Protein AF-A0A554MD54-F1 (afdb_monomer)

Nearest PDB structures (foldseek):
  8eea-assembly1_H  TM=4.105E-01  e=1.607E+00  Escherichia coli
  8ja0-assembly1_A  TM=4.173E-01  e=2.222E+00  Neisseria meningitidis

Structure (mmCIF, N/CA/C/O backbone):
data_AF-A0A554MD54-F1
#
_entry.id   AF-A0A554MD54-F1
#
loop_
_atom_site.group_PDB
_atom_site.id
_atom_site.type_symbol
_atom_site.label_atom_id
_atom_site.label_alt_id
_atom_site.label_comp_id
_atom_site.label_asym_id
_atom_site.label_entity_id
_atom_site.label_seq_id
_atom_site.pdbx_PDB_ins_code
_atom_site.Cartn_x
_atom_site.Cartn_y
_atom_site.Cartn_z
_atom_site.occupancy
_atom_site.B_iso_or_equiv
_atom_site.auth_seq_id
_atom_site.auth_comp_id
_atom_site.auth_asym_id
_atom_site.auth_atom_id
_atom_site.pdbx_PDB_model_num
ATOM 1 N N . ALA A 1 1 ? 4.084 12.483 2.154 1.00 83.38 1 ALA A N 1
ATOM 2 C CA . ALA A 1 1 ? 3.675 11.160 1.635 1.00 83.38 1 ALA A CA 1
ATOM 3 C C . ALA A 1 1 ? 2.913 10.298 2.657 1.00 83.38 1 ALA A C 1
ATOM 5 O O . ALA A 1 1 ? 1.695 10.210 2.579 1.00 83.38 1 ALA A O 1
ATOM 6 N N . LYS A 1 2 ? 3.577 9.722 3.674 1.00 91.12 2 LYS A N 1
ATOM 7 C CA . LYS A 1 2 ? 2.972 8.734 4.604 1.00 91.12 2 LYS A CA 1
ATOM 8 C C . LYS A 1 2 ? 1.747 9.207 5.407 1.00 91.12 2 LYS A C 1
ATOM 10 O O . LYS A 1 2 ? 0.921 8.384 5.784 1.00 91.12 2 LYS A O 1
ATOM 15 N N . LYS A 1 3 ? 1.634 10.500 5.728 1.00 93.25 3 LYS A N 1
ATOM 16 C CA . LYS A 1 3 ? 0.444 11.054 6.403 1.00 93.25 3 LYS A CA 1
ATOM 17 C C . LYS A 1 3 ? -0.746 11.143 5.437 1.00 93.25 3 LYS A C 1
ATOM 19 O O . LYS A 1 3 ? -1.790 10.581 5.736 1.00 93.25 3 LYS A O 1
ATOM 24 N N . ILE A 1 4 ? -0.512 11.720 4.257 1.00 93.62 4 ILE A N 1
ATOM 25 C CA . ILE A 1 4 ? -1.502 11.911 3.184 1.00 93.62 4 ILE A CA 1
ATOM 26 C C . ILE A 1 4 ? -2.188 10.590 2.818 1.00 93.62 4 ILE A C 1
ATOM 28 O O . ILE A 1 4 ? -3.408 10.514 2.835 1.00 93.62 4 ILE A O 1
ATOM 32 N N . VAL A 1 5 ? -1.419 9.522 2.568 1.00 94.25 5 VAL A N 1
ATOM 33 C CA . VAL A 1 5 ? -1.998 8.218 2.186 1.00 94.25 5 VAL A CA 1
ATOM 34 C C . VAL A 1 5 ? -2.887 7.617 3.281 1.00 94.25 5 VAL A C 1
ATOM 36 O O . VAL A 1 5 ? -3.906 6.999 2.988 1.00 94.25 5 VAL A O 1
ATOM 39 N N . LYS A 1 6 ? -2.532 7.820 4.557 1.00 95.75 6 LYS A N 1
ATOM 40 C CA . LYS A 1 6 ? -3.338 7.339 5.684 1.00 95.75 6 LYS A CA 1
ATOM 41 C C . LYS A 1 6 ? -4.617 8.154 5.839 1.00 95.75 6 LYS A C 1
ATOM 43 O O . LYS A 1 6 ? -5.651 7.572 6.132 1.00 95.75 6 LYS A O 1
ATOM 48 N N . GLU A 1 7 ? -4.554 9.467 5.638 1.00 96.06 7 GLU A N 1
ATOM 49 C CA . GLU A 1 7 ? -5.726 10.349 5.687 1.00 96.06 7 GLU A CA 1
ATOM 50 C C . GLU A 1 7 ? -6.696 10.058 4.541 1.00 96.06 7 GLU A C 1
ATOM 52 O O . GLU A 1 7 ? -7.882 9.867 4.796 1.00 96.06 7 GLU A O 1
ATOM 57 N N . ALA A 1 8 ? -6.190 9.910 3.313 1.00 92.62 8 ALA A N 1
ATOM 58 C CA . ALA A 1 8 ? -6.992 9.546 2.144 1.00 92.62 8 ALA A CA 1
ATOM 59 C C . ALA A 1 8 ? -7.689 8.183 2.307 1.00 92.62 8 ALA A C 1
ATOM 61 O O . ALA A 1 8 ? -8.817 8.004 1.862 1.00 92.62 8 ALA A O 1
ATOM 62 N N . ALA A 1 9 ? -7.047 7.234 2.997 1.00 95.06 9 ALA A N 1
ATOM 63 C CA . ALA A 1 9 ? -7.626 5.931 3.326 1.00 95.06 9 ALA A CA 1
ATOM 64 C C . ALA A 1 9 ? -8.524 5.943 4.582 1.00 95.06 9 ALA A C 1
ATOM 66 O O . ALA A 1 9 ? -8.887 4.877 5.078 1.00 95.06 9 ALA A O 1
ATOM 67 N N . GLY A 1 10 ? -8.826 7.109 5.168 1.00 96.81 10 GLY A N 1
ATOM 68 C CA . GLY A 1 10 ? -9.635 7.211 6.389 1.00 96.81 10 GLY A CA 1
ATOM 69 C C . GLY A 1 10 ? -9.014 6.506 7.601 1.00 96.81 10 GLY A C 1
ATOM 70 O O . GLY A 1 10 ? -9.730 6.021 8.474 1.00 96.81 10 GLY A O 1
ATOM 71 N N . TYR A 1 11 ? -7.682 6.400 7.639 1.00 97.50 11 TYR A N 1
ATOM 72 C CA . TYR A 1 11 ? -6.931 5.586 8.594 1.00 97.50 11 TYR A CA 1
ATOM 73 C C . TYR A 1 11 ? -7.443 4.138 8.673 1.00 97.50 11 TYR A C 1
ATOM 75 O O . TYR A 1 11 ? -7.509 3.573 9.763 1.00 97.50 11 TYR A O 1
ATOM 83 N N . ALA A 1 12 ? -7.798 3.535 7.538 1.00 98.06 12 ALA A N 1
ATOM 84 C CA . ALA A 1 12 ? -8.172 2.129 7.437 1.00 98.06 12 ALA A CA 1
ATOM 85 C C . ALA A 1 12 ? -7.066 1.291 6.779 1.00 98.06 12 ALA A C 1
ATOM 87 O O . ALA A 1 12 ? -6.270 1.784 5.975 1.00 98.06 12 ALA A O 1
ATOM 88 N N . CYS A 1 13 ? -7.003 0.013 7.140 1.00 97.38 13 CYS A N 1
ATOM 89 C CA . CYS A 1 13 ? -6.171 -0.980 6.477 1.00 97.38 13 CYS A CA 1
ATOM 90 C C . CYS A 1 13 ? -6.815 -1.386 5.152 1.00 97.38 13 CYS A C 1
ATOM 92 O O . CYS A 1 13 ? -7.953 -1.845 5.144 1.00 97.38 13 CYS A O 1
ATOM 94 N N . ILE A 1 14 ? -6.073 -1.286 4.051 1.00 97.19 14 ILE A N 1
ATOM 95 C CA . ILE A 1 14 ? -6.558 -1.664 2.719 1.00 97.19 14 ILE A CA 1
ATOM 96 C C . ILE A 1 14 ? -6.887 -3.160 2.609 1.00 97.19 14 ILE A C 1
ATOM 98 O O . ILE A 1 14 ? -7.752 -3.536 1.830 1.00 97.19 14 ILE A O 1
ATOM 102 N N . TYR A 1 15 ? -6.221 -4.003 3.404 1.00 96.06 15 TYR A N 1
ATOM 103 C CA . TYR A 1 15 ? -6.375 -5.455 3.342 1.00 96.06 15 TYR A CA 1
ATOM 104 C C . TYR A 1 15 ? -7.569 -5.957 4.167 1.00 96.06 15 TYR A C 1
ATOM 106 O O . TYR A 1 15 ? -8.412 -6.688 3.663 1.00 96.06 15 TYR A O 1
ATOM 114 N N . CYS A 1 16 ? -7.668 -5.548 5.439 1.00 95.00 16 CYS A N 1
ATOM 115 C CA . CYS A 1 16 ? -8.691 -6.061 6.366 1.00 95.00 16 CYS A CA 1
ATOM 116 C C . CYS A 1 16 ? -9.736 -5.033 6.821 1.00 95.00 16 CYS A C 1
ATOM 118 O O . CYS A 1 16 ? -10.592 -5.360 7.639 1.00 95.00 16 CYS A O 1
ATOM 120 N N . GLY A 1 17 ? -9.641 -3.773 6.392 1.00 96.12 17 GLY A N 1
ATOM 121 C CA . GLY A 1 17 ? -10.597 -2.714 6.736 1.00 96.12 17 GLY A CA 1
ATOM 122 C C . GLY A 1 17 ? -10.521 -2.174 8.171 1.00 96.12 17 GLY A C 1
ATOM 123 O O . GLY A 1 17 ? -11.109 -1.130 8.451 1.00 96.12 17 GLY A O 1
ATOM 124 N N . LYS A 1 18 ? -9.779 -2.818 9.088 1.00 96.00 18 LYS A N 1
ATOM 125 C CA . LYS A 1 18 ? -9.577 -2.309 10.459 1.00 96.00 18 LYS A CA 1
ATOM 126 C C . LYS A 1 18 ? -8.990 -0.900 10.433 1.00 96.00 18 LYS A C 1
ATOM 128 O O . LYS A 1 18 ? -8.108 -0.615 9.622 1.00 96.00 18 LYS A O 1
ATOM 133 N N . LYS A 1 19 ? -9.443 -0.039 11.342 1.00 97.38 19 LYS A N 1
ATOM 134 C CA . LYS A 1 19 ? -9.118 1.392 11.356 1.00 97.38 19 LYS A CA 1
ATOM 135 C C . LYS A 1 19 ? -8.760 1.898 12.751 1.00 97.38 19 LYS A C 1
ATOM 137 O O . LYS A 1 19 ? -8.873 1.168 13.732 1.00 97.38 19 LYS A O 1
ATOM 142 N N . LYS A 1 20 ? -8.318 3.153 12.846 1.00 93.44 20 LYS A N 1
ATOM 143 C CA . LYS A 1 20 ? -8.190 3.834 14.145 1.00 93.44 20 LYS A CA 1
ATOM 144 C C . LYS A 1 20 ? -9.571 4.017 14.809 1.00 93.44 20 LYS A C 1
ATOM 146 O O . LYS A 1 20 ? -10.526 4.308 14.088 1.00 93.44 20 LYS A O 1
ATOM 151 N N . PRO A 1 21 ? -9.670 3.938 16.151 1.00 95.06 21 PRO A N 1
ATOM 152 C CA . PRO A 1 21 ? -8.578 3.741 17.114 1.00 95.06 21 PRO A CA 1
ATOM 153 C C . PRO A 1 21 ? -8.211 2.270 17.389 1.00 95.06 21 PRO A C 1
ATOM 155 O O . PRO A 1 21 ? -7.225 2.033 18.079 1.00 95.06 21 PRO A O 1
ATOM 158 N N . ASP A 1 22 ? -8.947 1.302 16.837 1.00 93.94 22 ASP A N 1
ATOM 159 C CA . ASP A 1 22 ? -8.839 -0.127 17.188 1.00 93.94 22 ASP A CA 1
ATOM 160 C C . ASP A 1 22 ? -7.464 -0.737 16.888 1.00 93.94 22 ASP A C 1
ATOM 162 O O . ASP A 1 22 ? -7.021 -1.676 17.548 1.00 93.94 22 ASP A O 1
ATOM 166 N N . VAL A 1 23 ? -6.781 -0.217 15.865 1.00 93.50 23 VAL A N 1
ATOM 167 C CA . VAL A 1 23 ? -5.433 -0.640 15.482 1.00 93.50 23 VAL A CA 1
ATOM 168 C C . VAL A 1 23 ? -4.552 0.551 15.120 1.00 93.50 23 VAL A C 1
ATOM 170 O O . VAL A 1 23 ? -5.010 1.576 14.607 1.00 93.50 23 VAL A O 1
ATOM 173 N N . ALA A 1 24 ? -3.243 0.395 15.319 1.00 95.19 24 ALA A N 1
ATOM 174 C CA . ALA A 1 24 ? -2.263 1.310 14.749 1.00 95.19 24 ALA A CA 1
ATOM 175 C C . ALA A 1 24 ? -2.213 1.148 13.220 1.00 95.19 24 ALA A C 1
ATOM 177 O O . ALA A 1 24 ? -2.221 0.032 12.700 1.00 95.19 24 ALA A O 1
ATOM 178 N N . ILE A 1 25 ? -2.155 2.275 12.505 1.00 97.19 25 ILE A N 1
ATOM 179 C CA . ILE A 1 25 ? -2.193 2.333 11.038 1.00 97.19 25 ILE A CA 1
ATOM 180 C C . ILE A 1 25 ? -0.894 2.936 10.509 1.00 97.19 25 ILE A C 1
ATOM 182 O O . ILE A 1 25 ? -0.483 4.043 10.888 1.00 97.19 25 ILE A O 1
ATOM 186 N N . HIS A 1 26 ? -0.277 2.199 9.597 1.00 96.38 26 HIS A N 1
ATOM 187 C CA . HIS A 1 26 ? 1.021 2.450 8.996 1.00 96.38 26 HIS A CA 1
ATOM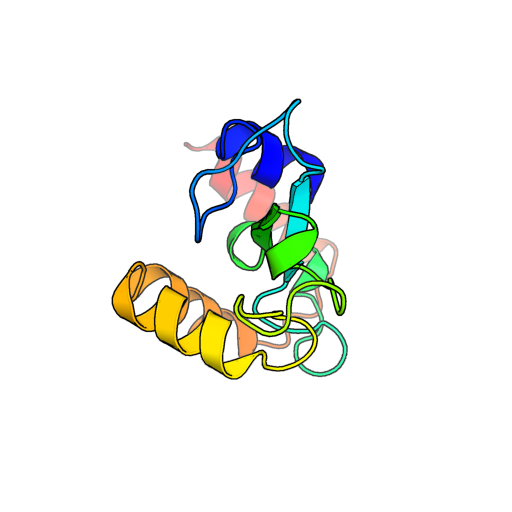 188 C C . HIS A 1 26 ? 0.872 2.679 7.493 1.00 96.38 26 HIS A C 1
ATOM 190 O O . HIS A 1 26 ? -0.124 2.301 6.883 1.00 96.38 26 HIS A O 1
ATOM 196 N N . ALA A 1 27 ? 1.872 3.330 6.909 1.00 96.00 27 ALA A N 1
ATOM 197 C CA . ALA A 1 27 ? 2.004 3.439 5.465 1.00 96.00 27 ALA A CA 1
ATOM 198 C C . ALA A 1 27 ? 3.089 2.450 5.031 1.00 96.00 27 ALA A C 1
ATOM 200 O O . ALA A 1 27 ? 4.226 2.576 5.488 1.00 96.00 27 ALA A O 1
ATOM 201 N N . HIS A 1 28 ? 2.719 1.485 4.197 1.00 95.31 28 HIS A N 1
ATOM 202 C CA . HIS A 1 28 ? 3.593 0.444 3.669 1.00 95.31 28 HIS A CA 1
ATOM 203 C C . HIS A 1 28 ? 3.998 0.777 2.239 1.00 95.31 28 HIS A C 1
ATOM 205 O O . HIS A 1 28 ? 3.147 1.173 1.443 1.00 95.31 28 HIS A O 1
ATOM 211 N N . HIS A 1 29 ? 5.278 0.611 1.923 1.00 94.62 29 HIS A N 1
ATOM 212 C CA . HIS A 1 29 ? 5.797 0.761 0.567 1.00 94.62 29 HIS A CA 1
ATOM 213 C C . HIS A 1 29 ? 5.561 -0.516 -0.240 1.00 94.62 29 HIS A C 1
ATOM 215 O O . HIS A 1 29 ? 5.862 -1.596 0.250 1.00 94.62 29 HIS A O 1
ATOM 221 N N . ILE A 1 30 ? 5.063 -0.388 -1.470 1.00 94.75 30 ILE A N 1
ATOM 222 C CA . ILE A 1 30 ? 4.883 -1.520 -2.394 1.00 94.75 30 ILE A CA 1
ATOM 223 C C . ILE A 1 30 ? 6.242 -1.911 -2.995 1.00 94.75 30 ILE A C 1
ATOM 225 O O . ILE A 1 30 ? 6.674 -3.055 -2.902 1.00 94.75 30 ILE A O 1
ATOM 229 N N . TYR A 1 31 ? 6.948 -0.934 -3.562 1.00 91.50 31 TYR A N 1
ATOM 230 C CA . TYR A 1 31 ? 8.321 -1.046 -4.040 1.00 91.50 31 TYR A CA 1
ATOM 231 C C . TYR A 1 31 ? 9.284 -0.435 -3.023 1.00 91.50 31 TYR A C 1
AT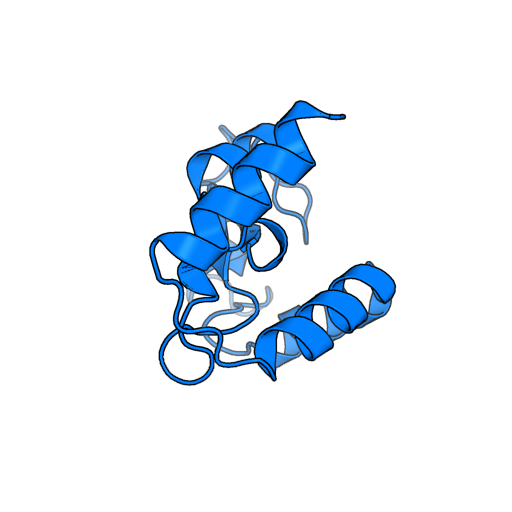OM 233 O O . TYR A 1 31 ? 9.069 0.678 -2.532 1.00 91.50 31 TYR A O 1
ATOM 241 N N . ASN A 1 32 ? 10.361 -1.157 -2.713 1.00 88.19 32 ASN A N 1
ATOM 242 C CA . ASN A 1 32 ? 11.376 -0.699 -1.769 1.00 88.19 32 ASN A CA 1
ATOM 243 C C . ASN A 1 32 ? 12.327 0.341 -2.395 1.00 88.19 32 ASN A C 1
ATOM 245 O O . ASN A 1 32 ? 12.603 0.307 -3.592 1.00 88.19 32 ASN A O 1
ATOM 249 N N . GLU A 1 33 ? 12.878 1.227 -1.562 1.00 83.69 33 GLU A N 1
ATOM 250 C CA . GLU A 1 33 ? 13.803 2.286 -2.000 1.00 83.69 33 GLU A CA 1
ATOM 251 C C . GLU A 1 33 ? 15.173 1.766 -2.443 1.00 83.69 33 GLU A C 1
ATOM 253 O O . GLU A 1 33 ? 15.811 2.358 -3.309 1.00 83.69 33 GLU A O 1
ATOM 258 N N . GLY A 1 34 ? 15.648 0.673 -1.834 1.00 82.56 34 GLY A N 1
ATOM 259 C CA . GLY A 1 34 ? 16.993 0.154 -2.094 1.00 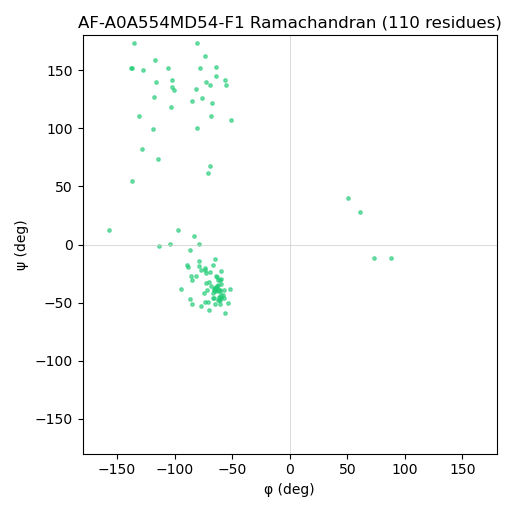82.56 34 GLY A CA 1
ATOM 260 C C . GLY A 1 34 ? 17.175 -0.278 -3.549 1.00 82.56 34 GLY A C 1
ATOM 261 O O . GLY A 1 34 ? 18.215 -0.009 -4.148 1.00 82.56 34 GLY A O 1
ATOM 262 N N . VAL A 1 35 ? 16.140 -0.904 -4.114 1.00 83.38 35 VAL A N 1
ATOM 263 C CA . VAL A 1 35 ? 16.086 -1.370 -5.504 1.00 83.38 35 VAL A CA 1
ATOM 264 C C . VAL A 1 35 ? 15.431 -0.326 -6.414 1.00 83.38 35 VAL A C 1
ATOM 266 O O . VAL A 1 35 ? 15.900 -0.119 -7.530 1.00 83.38 35 VAL A O 1
ATOM 269 N N . HIS A 1 36 ? 14.390 0.370 -5.946 1.00 86.00 36 HIS A N 1
ATOM 270 C CA . HIS A 1 36 ? 13.632 1.341 -6.740 1.00 86.00 36 HIS A CA 1
ATOM 271 C C . HIS A 1 36 ? 13.805 2.759 -6.185 1.00 86.00 36 HIS A C 1
ATOM 273 O O . HIS A 1 36 ? 12.907 3.322 -5.555 1.00 86.00 36 HIS A O 1
ATOM 279 N N . ARG A 1 37 ? 14.992 3.330 -6.411 1.00 82.69 37 ARG A N 1
ATOM 280 C CA . ARG A 1 37 ? 15.352 4.672 -5.928 1.00 82.69 37 ARG A CA 1
ATOM 281 C C . ARG A 1 37 ? 14.341 5.721 -6.395 1.00 82.69 37 ARG A C 1
ATOM 283 O O . ARG A 1 37 ? 13.944 5.720 -7.556 1.00 82.69 37 ARG A O 1
ATOM 290 N N . GLY A 1 38 ? 13.962 6.628 -5.499 1.00 80.56 38 GLY A N 1
ATOM 291 C CA . GLY A 1 38 ? 12.993 7.696 -5.759 1.00 80.56 38 GLY A CA 1
ATOM 292 C C . GLY A 1 38 ? 11.533 7.304 -5.507 1.00 80.56 38 GLY A C 1
ATOM 293 O O . GLY A 1 38 ? 10.677 8.185 -5.407 1.00 80.56 38 GLY A O 1
ATOM 294 N N . MET A 1 39 ? 11.230 6.016 -5.315 1.00 87.50 39 MET A N 1
ATOM 295 C CA . MET A 1 39 ? 9.858 5.544 -5.093 1.00 87.50 39 MET A CA 1
ATOM 296 C C . MET A 1 39 ? 9.364 5.765 -3.655 1.00 87.50 39 MET A C 1
ATOM 298 O O . MET A 1 39 ? 8.161 5.682 -3.403 1.00 87.50 39 MET A O 1
ATOM 302 N N . SER A 1 40 ? 10.235 6.075 -2.687 1.00 86.00 40 SER A N 1
ATOM 303 C CA . SER A 1 40 ? 9.829 6.306 -1.288 1.00 86.00 40 SER A CA 1
ATOM 304 C C . SER A 1 40 ? 8.859 7.466 -1.103 1.00 86.00 40 SER A C 1
ATOM 306 O O . SER A 1 40 ? 8.081 7.465 -0.140 1.00 86.00 40 SER A O 1
ATOM 308 N N . GLY A 1 41 ? 8.964 8.473 -1.973 1.00 83.75 41 GLY A N 1
ATOM 309 C CA . GLY A 1 41 ? 8.139 9.676 -1.956 1.00 83.75 41 GLY A CA 1
ATOM 310 C C . GLY A 1 41 ? 6.855 9.562 -2.775 1.00 83.75 41 GLY A C 1
ATOM 311 O O . GLY A 1 41 ? 5.948 10.363 -2.546 1.00 83.75 41 GLY A O 1
ATOM 312 N N . ASP A 1 42 ? 6.761 8.586 -3.684 1.00 88.50 42 ASP A N 1
ATOM 313 C CA . ASP A 1 42 ? 5.585 8.393 -4.534 1.00 88.50 42 ASP A CA 1
ATOM 314 C C . ASP A 1 42 ? 4.386 7.959 -3.673 1.00 88.50 42 ASP A C 1
ATOM 316 O O . ASP A 1 42 ? 4.431 6.961 -2.948 1.00 88.50 42 ASP A O 1
ATOM 320 N N . LEU A 1 43 ? 3.307 8.743 -3.728 1.00 89.50 43 LEU A N 1
ATOM 321 C CA . LEU A 1 43 ? 2.066 8.452 -3.013 1.00 89.50 43 LEU A CA 1
ATOM 322 C C . LEU A 1 43 ? 1.427 7.156 -3.511 1.00 89.50 43 LEU A C 1
ATOM 324 O O . LEU A 1 43 ? 0.898 6.394 -2.700 1.00 89.50 43 LEU A O 1
ATOM 328 N N . ASP A 1 44 ? 1.528 6.874 -4.811 1.00 91.06 44 ASP A N 1
ATOM 329 C CA . ASP A 1 44 ? 0.978 5.659 -5.399 1.00 91.06 44 ASP A CA 1
ATOM 330 C C . ASP A 1 44 ? 1.768 4.429 -4.943 1.00 91.06 44 ASP A C 1
ATOM 332 O O . ASP A 1 44 ? 1.205 3.340 -4.884 1.00 91.06 44 ASP A O 1
ATOM 336 N N . ASN A 1 45 ? 3.033 4.587 -4.542 1.00 94.81 45 ASN A N 1
ATOM 337 C CA . ASN A 1 45 ? 3.862 3.506 -4.007 1.00 94.81 45 ASN A CA 1
ATOM 338 C C . ASN A 1 45 ? 3.561 3.183 -2.530 1.00 94.81 45 ASN A C 1
ATOM 340 O O . ASN A 1 45 ? 4.199 2.316 -1.934 1.00 94.81 45 ASN A O 1
ATOM 344 N N . LEU A 1 46 ? 2.610 3.883 -1.908 1.00 95.00 46 LEU A N 1
ATOM 345 C CA . LEU A 1 46 ? 2.249 3.695 -0.509 1.00 95.00 46 LEU A CA 1
ATOM 346 C C . LEU A 1 46 ? 0.816 3.196 -0.353 1.00 95.00 46 LEU A C 1
ATOM 348 O O . LEU A 1 46 ? -0.113 3.713 -0.966 1.00 95.00 46 LEU A O 1
ATOM 352 N N . VAL A 1 47 ? 0.600 2.266 0.569 1.00 96.50 47 VAL A N 1
ATOM 353 C CA . VAL A 1 47 ? -0.744 1.855 0.995 1.00 96.50 47 VAL A CA 1
ATOM 354 C C . VAL A 1 47 ? -0.891 1.920 2.506 1.00 96.50 47 VAL A C 1
ATOM 356 O O . VAL A 1 47 ? 0.074 1.774 3.255 1.00 96.50 47 VAL A O 1
ATOM 359 N N . SER A 1 48 ? -2.116 2.172 2.960 1.00 97.75 48 SER A N 1
ATOM 360 C CA . SER A 1 48 ? -2.456 2.199 4.380 1.00 97.75 48 SER A CA 1
ATOM 361 C C . SER A 1 48 ? -2.753 0.782 4.869 1.00 97.75 48 SER A C 1
ATOM 363 O O . SER A 1 48 ? -3.628 0.111 4.328 1.00 97.75 48 SER A O 1
ATOM 365 N N . VAL A 1 49 ? -2.036 0.316 5.890 1.00 97.19 49 VAL A N 1
ATOM 366 C CA . VAL A 1 49 ? -2.191 -1.026 6.479 1.00 97.19 49 VAL A CA 1
ATOM 367 C C . VAL A 1 49 ? -2.158 -0.958 8.000 1.00 97.19 49 VAL A C 1
ATOM 369 O O . VAL A 1 49 ? -1.532 -0.069 8.579 1.00 97.19 49 VAL A O 1
ATOM 372 N N . CYS A 1 50 ? -2.819 -1.891 8.681 1.00 96.31 50 CYS A N 1
ATOM 373 C CA . CYS A 1 50 ? -2.715 -1.986 10.135 1.00 96.31 50 CYS A CA 1
ATOM 374 C C . CYS A 1 50 ? -1.357 -2.556 10.559 1.00 96.31 50 CYS A C 1
ATOM 376 O O . CYS A 1 50 ? -0.666 -3.195 9.769 1.00 96.31 50 CYS A O 1
ATOM 378 N N . PHE A 1 51 ? -0.982 -2.356 11.823 1.00 93.94 51 PHE A N 1
ATOM 379 C CA . PHE A 1 51 ? 0.255 -2.894 12.393 1.00 93.94 51 PHE A CA 1
ATOM 380 C C . PHE A 1 51 ? 0.405 -4.406 12.167 1.00 93.94 51 PHE A C 1
ATOM 382 O O . PHE A 1 51 ? 1.505 -4.866 11.858 1.00 93.94 51 PHE A O 1
ATOM 389 N N . THR A 1 52 ? -0.701 -5.160 12.254 1.00 93.12 52 THR A N 1
ATOM 390 C CA . THR A 1 52 ? -0.713 -6.606 11.999 1.00 93.12 52 THR A CA 1
ATOM 391 C C . THR A 1 52 ? -0.177 -6.939 10.613 1.00 93.12 52 THR A C 1
ATOM 393 O O . THR A 1 52 ? 0.847 -7.608 10.510 1.00 93.12 52 THR A O 1
ATOM 396 N N . HIS A 1 53 ? -0.810 -6.395 9.573 1.00 95.06 53 HIS A N 1
ATOM 397 C CA . HIS A 1 53 ? -0.425 -6.636 8.182 1.00 95.06 53 HIS A CA 1
ATOM 398 C C . HIS A 1 53 ? 0.861 -5.907 7.772 1.00 95.06 53 HIS A C 1
ATOM 400 O O . HIS A 1 53 ? 1.539 -6.331 6.845 1.00 95.06 53 HIS A O 1
ATOM 406 N N . HIS A 1 54 ? 1.244 -4.835 8.470 1.00 94.69 54 HIS A N 1
ATOM 407 C CA . HIS A 1 54 ? 2.484 -4.109 8.198 1.00 94.69 54 HIS A CA 1
ATOM 408 C C . HIS A 1 54 ? 3.728 -4.915 8.588 1.00 94.69 54 HIS A C 1
ATOM 410 O O . HIS A 1 54 ? 4.626 -5.100 7.770 1.00 94.69 54 HIS A O 1
ATOM 416 N N . CYS A 1 55 ? 3.817 -5.343 9.853 1.00 90.31 55 CYS A N 1
ATOM 417 C CA . CYS A 1 55 ? 5.048 -5.932 10.385 1.00 90.31 55 CYS A CA 1
ATOM 418 C C . CYS A 1 55 ? 4.853 -6.846 11.601 1.00 90.31 55 CYS A C 1
ATOM 420 O O . CYS A 1 55 ? 5.828 -7.156 12.287 1.00 90.31 55 CYS A O 1
ATOM 422 N N . SER A 1 56 ? 3.623 -7.241 11.937 1.00 79.38 56 SER A N 1
ATOM 423 C CA . SER A 1 56 ? 3.423 -8.070 13.123 1.00 79.38 56 SER A CA 1
ATOM 424 C C . SER A 1 56 ? 3.905 -9.493 12.889 1.00 79.38 56 SER A C 1
ATOM 426 O O . SER A 1 56 ? 3.681 -10.099 11.843 1.00 79.38 56 SER A O 1
ATOM 428 N N . ASN A 1 57 ? 4.541 -10.034 13.923 1.00 67.69 57 ASN A N 1
ATOM 429 C CA . ASN A 1 57 ? 4.897 -11.443 14.029 1.00 67.69 57 ASN A CA 1
ATOM 430 C C . ASN A 1 57 ? 3.968 -12.206 14.979 1.00 67.69 57 ASN A C 1
ATOM 432 O O . ASN A 1 57 ? 4.175 -13.393 15.197 1.00 67.69 57 ASN A O 1
ATOM 436 N N . TRP A 1 58 ? 2.984 -11.520 15.563 1.00 66.06 58 TRP A N 1
ATOM 437 C CA . TRP A 1 58 ? 2.236 -11.999 16.724 1.00 66.06 58 TRP A CA 1
ATOM 438 C C . TRP A 1 58 ? 1.060 -12.897 16.349 1.00 66.06 58 TRP A C 1
ATOM 440 O O . TRP A 1 58 ? 0.659 -13.740 17.142 1.00 66.06 58 TRP A O 1
ATOM 450 N N . ASN A 1 59 ? 0.502 -12.730 15.149 1.00 65.19 59 ASN A N 1
ATOM 451 C CA . ASN A 1 59 ? -0.617 -13.535 14.679 1.00 65.19 59 ASN A CA 1
ATOM 452 C C . ASN A 1 59 ? -0.200 -14.310 13.429 1.00 65.19 59 ASN A C 1
ATOM 454 O O . ASN A 1 59 ? -0.189 -13.755 12.337 1.00 65.19 59 ASN A O 1
ATOM 458 N N . ALA A 1 60 ? 0.143 -15.588 13.600 1.00 64.38 60 ALA A N 1
ATOM 459 C CA . ALA A 1 60 ? 0.636 -16.445 12.521 1.00 64.38 60 ALA A CA 1
ATOM 460 C C . ALA A 1 60 ? -0.395 -16.713 11.408 1.00 64.38 60 ALA A C 1
ATOM 462 O O . ALA A 1 60 ? -0.027 -17.236 10.363 1.00 64.38 60 ALA A O 1
ATOM 463 N N . LYS A 1 61 ? -1.677 -16.387 11.630 1.00 79.50 61 LYS A N 1
ATOM 464 C CA . LYS A 1 61 ? -2.753 -16.611 10.653 1.00 79.50 61 LYS A CA 1
ATOM 465 C C . LYS A 1 61 ? -2.952 -15.456 9.674 1.00 79.50 61 LYS A C 1
ATOM 467 O O . LYS A 1 61 ? -3.594 -15.647 8.651 1.00 79.50 61 LYS A O 1
ATOM 472 N N . GLU A 1 62 ? -2.462 -14.266 10.009 1.00 84.31 62 GLU A N 1
ATOM 473 C CA . GLU A 1 62 ? -2.622 -13.076 9.176 1.00 84.31 62 GLU A CA 1
ATOM 474 C C . GLU A 1 62 ? -1.323 -12.799 8.415 1.00 84.31 62 GLU A C 1
ATOM 476 O O . GLU A 1 62 ? -0.242 -12.960 8.995 1.00 84.31 62 GLU A O 1
ATOM 481 N N . PRO A 1 63 ? -1.404 -12.355 7.150 1.00 88.75 63 PRO A N 1
ATOM 482 C CA . PRO A 1 63 ? -0.216 -12.048 6.375 1.00 88.75 63 PRO A CA 1
ATOM 483 C C . PRO A 1 63 ? 0.557 -10.882 6.999 1.00 88.75 63 PRO A C 1
ATOM 485 O O . PRO A 1 63 ? -0.003 -10.011 7.669 1.00 88.75 63 PRO A O 1
ATOM 488 N N . SER A 1 64 ? 1.866 -10.856 6.779 1.00 92.31 64 SER A N 1
ATOM 489 C CA . SER A 1 64 ? 2.743 -9.771 7.224 1.00 92.31 64 SER A CA 1
ATOM 490 C C . SER A 1 64 ? 3.596 -9.347 6.048 1.00 92.31 64 SER A C 1
ATOM 492 O O . SER A 1 64 ? 4.469 -10.087 5.598 1.00 92.31 64 SER A O 1
ATOM 494 N N . PHE A 1 65 ? 3.351 -8.148 5.537 1.00 93.81 65 PHE A N 1
ATOM 495 C CA . PHE A 1 65 ? 3.884 -7.738 4.244 1.00 93.81 65 PHE A CA 1
ATOM 496 C C . PHE A 1 65 ? 5.384 -7.431 4.276 1.00 93.81 65 PHE A C 1
ATOM 498 O O . PHE A 1 65 ? 6.043 -7.511 3.248 1.00 93.81 65 PHE A O 1
ATOM 505 N N . HIS A 1 66 ? 5.969 -7.161 5.449 1.00 91.31 66 HIS A N 1
ATOM 506 C CA . HIS A 1 66 ? 7.430 -7.176 5.597 1.00 91.31 66 HIS A CA 1
ATOM 507 C C . HIS A 1 66 ? 8.035 -8.591 5.586 1.00 91.31 66 HIS A C 1
ATOM 509 O O . HIS A 1 66 ? 9.211 -8.727 5.263 1.00 91.31 66 HIS A O 1
ATOM 515 N N . LYS A 1 67 ? 7.275 -9.636 5.948 1.00 90.62 67 LYS A N 1
ATOM 516 C CA . LYS A 1 67 ? 7.750 -11.032 5.938 1.00 90.62 67 LYS A CA 1
ATOM 517 C C . LYS A 1 67 ? 7.569 -11.692 4.580 1.00 90.62 67 LYS A C 1
ATOM 519 O O . LYS A 1 67 ? 8.490 -12.340 4.099 1.00 90.62 67 LYS A O 1
ATOM 524 N N . ASN A 1 68 ? 6.388 -11.529 3.992 1.00 90.38 68 ASN A N 1
ATOM 525 C CA . ASN A 1 68 ? 6.056 -12.063 2.683 1.00 90.38 68 ASN A CA 1
ATOM 526 C C . ASN A 1 68 ? 5.488 -10.949 1.786 1.00 90.38 68 ASN A C 1
ATOM 528 O O . ASN A 1 68 ? 4.271 -10.813 1.656 1.00 90.38 68 ASN A O 1
ATOM 532 N N . PRO A 1 69 ? 6.352 -10.130 1.159 1.00 90.88 69 PRO A N 1
ATOM 533 C CA . PRO A 1 69 ? 5.911 -9.065 0.259 1.00 90.88 69 PRO A CA 1
ATOM 534 C C . PRO A 1 69 ? 5.092 -9.568 -0.939 1.00 90.88 69 PRO A C 1
ATOM 536 O O . PRO A 1 69 ? 4.314 -8.799 -1.503 1.00 90.88 69 PRO A O 1
ATOM 539 N N . GLN A 1 70 ? 5.237 -10.846 -1.318 1.00 91.31 70 GLN A N 1
ATOM 540 C CA . GLN A 1 70 ? 4.486 -11.436 -2.425 1.00 91.31 70 GLN A CA 1
ATOM 541 C C . GLN A 1 70 ? 2.978 -11.435 -2.147 1.00 91.31 70 GLN A C 1
ATOM 543 O O . GLN A 1 70 ? 2.210 -11.101 -3.038 1.00 91.31 70 GLN A O 1
ATOM 548 N N . GLU A 1 71 ? 2.551 -11.686 -0.905 1.00 93.00 71 GLU A N 1
ATOM 549 C CA . GLU A 1 71 ? 1.128 -11.649 -0.530 1.00 93.00 71 GLU A CA 1
ATOM 550 C C . GLU A 1 71 ? 0.506 -10.268 -0.756 1.00 93.00 71 GLU A C 1
ATOM 552 O O . GLU A 1 71 ? -0.624 -10.156 -1.230 1.00 93.00 71 GLU A O 1
ATOM 557 N N . MET A 1 72 ? 1.253 -9.199 -0.455 1.00 94.19 72 MET A N 1
ATOM 558 C CA . MET A 1 72 ? 0.811 -7.841 -0.767 1.00 94.19 72 MET A CA 1
ATOM 559 C C . MET A 1 72 ? 0.736 -7.627 -2.277 1.00 94.19 72 MET A C 1
ATOM 561 O O . MET A 1 72 ? -0.234 -7.054 -2.770 1.00 94.19 72 MET A O 1
ATOM 565 N N . ALA A 1 73 ? 1.76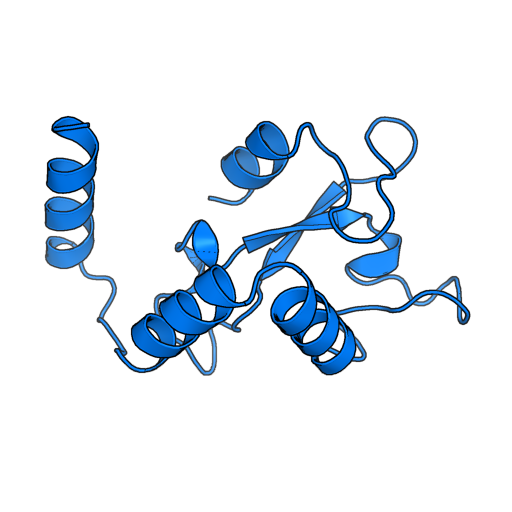7 -8.051 -3.010 1.00 93.31 73 ALA A N 1
ATOM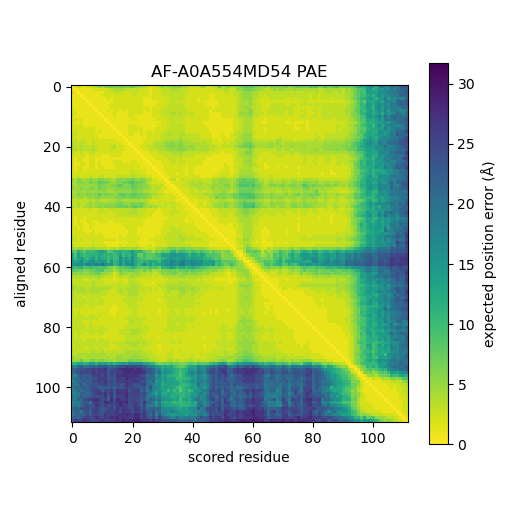 566 C CA . ALA A 1 73 ? 1.818 -7.876 -4.453 1.00 93.31 73 ALA A CA 1
ATOM 567 C C . ALA A 1 73 ? 0.646 -8.589 -5.142 1.00 93.31 73 ALA A C 1
ATOM 569 O O . ALA A 1 73 ? -0.021 -7.972 -5.968 1.00 93.31 73 ALA A O 1
ATOM 570 N N . ASP A 1 74 ? 0.353 -9.830 -4.755 1.00 96.00 74 ASP A N 1
ATOM 571 C CA . ASP A 1 74 ? -0.757 -10.622 -5.289 1.00 96.00 74 ASP A CA 1
ATOM 572 C C . ASP A 1 74 ? -2.102 -9.953 -4.990 1.00 96.00 74 ASP A C 1
ATOM 574 O O . ASP A 1 74 ? -2.901 -9.726 -5.900 1.00 96.00 74 ASP A O 1
ATOM 578 N N . PHE A 1 75 ? -2.314 -9.530 -3.738 1.00 96.19 75 PHE A N 1
ATOM 579 C CA . PHE A 1 75 ? -3.509 -8.785 -3.342 1.00 96.19 75 PHE A CA 1
ATOM 580 C C . PHE A 1 75 ? -3.696 -7.504 -4.169 1.00 96.19 75 PHE A C 1
ATOM 582 O O . PHE A 1 75 ? -4.795 -7.218 -4.649 1.00 96.19 75 PHE A O 1
ATOM 589 N N . LEU A 1 76 ? -2.633 -6.717 -4.353 1.00 96.69 76 LEU A N 1
ATOM 590 C CA . LEU A 1 76 ? -2.706 -5.461 -5.097 1.00 96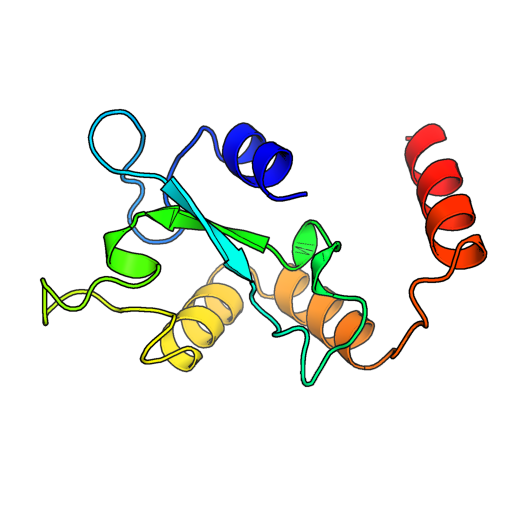.69 76 LEU A CA 1
ATOM 591 C C . LEU A 1 76 ? -2.856 -5.677 -6.604 1.00 96.69 76 LEU A C 1
ATOM 593 O O . LEU A 1 76 ? -3.525 -4.875 -7.250 1.00 96.69 76 LEU A O 1
ATOM 597 N N . LEU A 1 77 ? -2.270 -6.734 -7.165 1.00 96.56 77 LEU A N 1
ATOM 598 C CA . LEU A 1 77 ? -2.460 -7.103 -8.568 1.00 96.56 77 LEU A CA 1
ATOM 599 C C . LEU A 1 77 ? -3.907 -7.520 -8.841 1.00 96.56 77 LEU A C 1
ATOM 601 O O . LEU A 1 77 ? -4.447 -7.152 -9.879 1.00 96.56 77 LEU A O 1
ATOM 605 N N . GLU A 1 78 ? -4.545 -8.228 -7.906 1.00 97.19 78 GLU A N 1
ATOM 606 C CA . GLU A 1 78 ? -5.954 -8.610 -8.020 1.00 97.19 78 GLU A CA 1
ATOM 607 C C . GLU A 1 78 ? -6.891 -7.403 -7.848 1.00 97.19 78 GLU A C 1
ATOM 609 O O . GLU A 1 78 ? -7.789 -7.186 -8.660 1.00 97.19 78 GLU A O 1
ATOM 614 N N . LYS A 1 79 ? -6.703 -6.604 -6.788 1.00 96.56 79 LYS A N 1
ATOM 615 C CA . LYS A 1 79 ? -7.638 -5.523 -6.426 1.00 96.56 79 LYS A CA 1
ATOM 616 C C . LYS A 1 79 ? -7.392 -4.208 -7.161 1.00 96.56 79 LYS A C 1
ATOM 618 O O . LYS A 1 79 ? -8.334 -3.447 -7.367 1.00 96.56 79 LYS A O 1
ATOM 623 N N . TYR A 1 80 ? -6.145 -3.918 -7.524 1.00 95.81 80 TYR A N 1
ATOM 624 C CA . TYR A 1 80 ? -5.725 -2.639 -8.103 1.00 95.81 80 TYR A CA 1
ATOM 625 C C . TYR A 1 80 ? -4.758 -2.833 -9.291 1.00 95.81 80 TYR A C 1
ATOM 627 O O . TYR A 1 80 ? -3.668 -2.246 -9.298 1.00 95.81 80 TYR A O 1
ATOM 635 N N . PRO A 1 81 ? -5.137 -3.617 -10.320 1.00 95.81 81 PRO A N 1
ATOM 636 C CA . PRO A 1 81 ? -4.239 -3.992 -11.416 1.00 95.81 81 PRO A CA 1
ATOM 637 C C . PRO A 1 81 ? -3.656 -2.781 -12.156 1.00 95.81 81 PRO A C 1
ATOM 639 O O . PRO A 1 81 ? -2.451 -2.726 -12.398 1.00 95.81 81 PRO A O 1
ATOM 642 N N . GLU A 1 82 ? -4.474 -1.765 -12.444 1.00 94.94 82 GLU A N 1
ATOM 643 C CA . GLU A 1 82 ? -4.018 -0.558 -13.149 1.00 94.94 82 GLU A CA 1
ATOM 644 C C . GLU A 1 82 ? -3.007 0.251 -12.330 1.00 94.94 82 GLU A C 1
ATOM 646 O O . GLU A 1 82 ? -1.997 0.719 -12.858 1.00 94.94 82 GLU A O 1
ATOM 651 N N . ARG A 1 83 ? -3.215 0.351 -11.011 1.00 92.25 83 ARG A N 1
ATOM 652 C CA . ARG A 1 83 ? -2.252 0.995 -10.108 1.00 92.25 83 ARG A CA 1
ATOM 653 C C . ARG A 1 83 ? -0.915 0.261 -10.136 1.00 92.25 83 ARG A C 1
ATOM 655 O O . ARG A 1 83 ? 0.131 0.898 -10.238 1.00 92.25 83 ARG A O 1
ATOM 662 N N . MET A 1 84 ? -0.946 -1.069 -10.072 1.00 95.00 84 MET A N 1
ATOM 663 C CA . MET A 1 84 ? 0.264 -1.891 -10.119 1.00 95.00 84 MET A CA 1
ATOM 664 C C . MET A 1 84 ? 0.982 -1.787 -11.465 1.00 95.00 84 MET A C 1
ATOM 666 O O . MET A 1 84 ? 2.211 -1.725 -11.493 1.00 95.00 84 MET A O 1
ATOM 670 N N . LYS A 1 85 ? 0.244 -1.701 -12.577 1.00 94.12 85 LYS A N 1
ATOM 671 C CA . LYS A 1 85 ? 0.811 -1.464 -13.910 1.00 94.12 85 LYS A CA 1
ATOM 672 C C . LYS A 1 85 ? 1.558 -0.128 -13.974 1.00 94.12 85 LYS A C 1
ATOM 674 O O . LYS A 1 85 ? 2.733 -0.116 -14.337 1.00 94.12 85 LYS A O 1
ATOM 679 N N . ILE A 1 86 ? 0.919 0.960 -13.539 1.00 91.19 86 ILE A N 1
ATOM 680 C CA . ILE A 1 86 ? 1.522 2.303 -13.497 1.00 91.19 86 ILE A CA 1
ATOM 681 C C . ILE A 1 86 ? 2.769 2.314 -12.609 1.00 91.19 86 ILE A C 1
ATOM 683 O O . ILE A 1 86 ? 3.814 2.832 -13.003 1.00 91.19 86 ILE A O 1
ATOM 687 N N . LEU A 1 87 ? 2.691 1.723 -11.415 1.00 91.81 87 LEU A N 1
ATOM 688 C CA . LEU A 1 87 ? 3.834 1.670 -10.506 1.00 91.81 87 LEU A CA 1
ATOM 689 C C . LEU A 1 87 ? 4.994 0.869 -11.077 1.00 91.81 87 LEU A C 1
ATOM 691 O O . LEU A 1 87 ? 6.133 1.285 -10.916 1.00 91.81 87 LEU A O 1
ATOM 695 N N . LYS A 1 88 ? 4.721 -0.243 -11.766 1.00 91.75 88 LYS A N 1
ATOM 696 C CA . LYS A 1 88 ? 5.749 -1.051 -12.428 1.00 91.75 88 LYS A CA 1
ATOM 697 C C . LYS A 1 88 ? 6.438 -0.290 -13.556 1.00 91.75 88 LYS A C 1
ATOM 699 O O . LYS A 1 88 ? 7.636 -0.463 -13.771 1.00 91.75 88 LYS A O 1
ATOM 704 N N . GLU A 1 89 ? 5.699 0.527 -14.300 1.00 90.50 89 GLU A N 1
ATOM 705 C CA . GLU A 1 89 ? 6.278 1.416 -15.307 1.00 90.50 89 GLU A CA 1
ATOM 706 C C . GLU A 1 89 ? 7.175 2.460 -14.633 1.00 90.50 89 GLU A C 1
ATOM 708 O O . GLU A 1 89 ? 8.360 2.541 -14.954 1.00 90.50 89 GLU A O 1
ATOM 713 N N . ARG A 1 90 ? 6.673 3.166 -13.611 1.00 87.31 90 ARG A N 1
ATOM 714 C CA . ARG A 1 90 ? 7.455 4.163 -12.858 1.00 87.31 90 ARG A CA 1
ATOM 715 C C . ARG A 1 90 ? 8.680 3.569 -12.169 1.00 87.31 90 ARG A C 1
ATOM 717 O O . ARG A 1 90 ? 9.745 4.164 -12.233 1.00 87.31 90 ARG A O 1
ATOM 724 N N . SER A 1 91 ? 8.574 2.374 -11.591 1.00 87.75 91 SER A N 1
ATOM 725 C CA . SER A 1 91 ? 9.665 1.720 -10.859 1.00 87.75 91 SER A CA 1
ATOM 726 C C . SER A 1 91 ? 10.843 1.315 -11.751 1.00 87.75 91 SER A C 1
ATOM 728 O O . SER A 1 91 ? 11.911 0.992 -11.230 1.00 87.75 91 SER A O 1
ATOM 730 N N . ARG A 1 92 ? 10.639 1.242 -13.077 1.00 84.19 92 ARG A N 1
ATOM 731 C CA . ARG A 1 92 ? 11.694 0.997 -14.080 1.00 84.19 92 ARG A CA 1
ATOM 732 C C . ARG A 1 92 ? 12.452 2.266 -14.425 1.00 84.19 92 ARG A C 1
ATOM 734 O O . ARG A 1 92 ? 13.615 2.200 -14.818 1.00 84.19 92 ARG A O 1
ATOM 741 N N . HIS A 1 93 ? 11.798 3.410 -14.289 1.00 72.00 93 HIS A N 1
ATOM 742 C CA . HIS A 1 93 ? 12.457 4.686 -14.410 1.00 72.00 93 HIS A CA 1
ATOM 743 C C . HIS A 1 93 ? 13.134 4.957 -13.072 1.00 72.00 93 HIS A C 1
ATOM 745 O O . HIS A 1 93 ? 12.501 5.378 -12.108 1.00 72.00 93 HIS A O 1
ATOM 751 N N . VAL A 1 94 ? 14.445 4.717 -13.009 1.00 60.91 94 VAL A N 1
ATOM 752 C CA . VAL A 1 94 ? 15.295 5.295 -11.962 1.00 60.91 94 VAL A CA 1
ATOM 753 C C . VAL A 1 94 ? 15.362 6.792 -12.250 1.00 60.91 94 VAL A C 1
ATOM 755 O O . VAL A 1 94 ? 16.369 7.315 -12.717 1.00 60.91 94 VAL A O 1
ATOM 758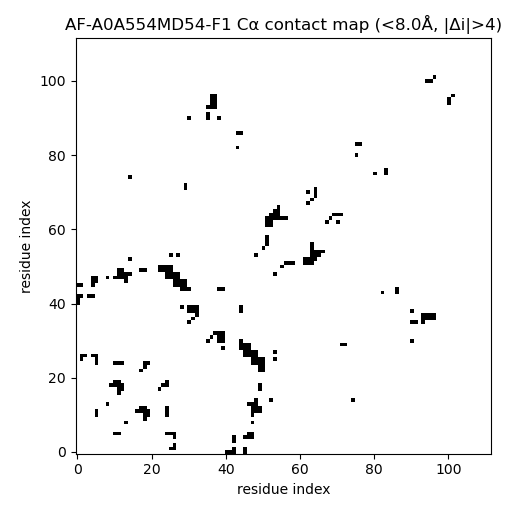 N N . VAL A 1 95 ? 14.232 7.479 -12.088 1.00 56.00 95 VAL A N 1
ATOM 759 C CA . VAL A 1 95 ? 14.199 8.926 -12.141 1.00 56.00 95 VAL A CA 1
ATOM 760 C C . VAL A 1 95 ? 14.958 9.325 -10.899 1.00 56.00 95 VAL A C 1
ATOM 762 O O . VAL A 1 95 ? 14.523 9.068 -9.776 1.00 56.00 95 VAL A O 1
ATOM 765 N N . GLN A 1 96 ? 16.146 9.880 -11.102 1.00 54.88 96 GLN A N 1
ATOM 766 C CA . GLN A 1 96 ? 16.800 10.658 -10.073 1.00 54.88 96 GLN A CA 1
ATOM 767 C C . GLN A 1 96 ? 15.725 11.650 -9.632 1.00 54.88 96 GLN A C 1
ATOM 769 O O . GLN A 1 96 ? 15.311 12.480 -10.435 1.00 54.88 96 GLN A O 1
ATOM 774 N N . ALA A 1 97 ? 15.150 11.447 -8.441 1.00 56.91 97 ALA A N 1
ATOM 775 C CA . ALA A 1 97 ? 14.082 12.272 -7.886 1.00 56.91 97 ALA A CA 1
ATOM 776 C C . ALA A 1 97 ? 14.689 13.626 -7.503 1.00 56.91 97 ALA A C 1
ATOM 778 O O . ALA A 1 97 ? 14.791 13.993 -6.334 1.00 56.91 97 ALA A O 1
ATOM 779 N N . ASP A 1 98 ? 15.208 14.292 -8.521 1.00 60.47 98 ASP A N 1
ATOM 780 C CA . ASP A 1 98 ? 15.862 15.563 -8.485 1.00 60.47 98 ASP A CA 1
ATOM 781 C C . ASP A 1 98 ? 14.799 16.654 -8.443 1.00 60.47 98 ASP A C 1
ATOM 783 O O . ASP A 1 98 ? 13.583 16.427 -8.497 1.00 60.47 98 ASP A O 1
ATOM 787 N N . ILE A 1 99 ? 15.275 17.876 -8.278 1.00 66.25 99 ILE A N 1
ATOM 788 C CA . ILE A 1 99 ? 14.398 19.019 -8.089 1.00 66.25 99 ILE A CA 1
ATOM 789 C C . ILE A 1 99 ? 13.525 19.273 -9.331 1.00 66.25 99 ILE A C 1
ATOM 791 O O . ILE A 1 99 ? 12.408 19.765 -9.187 1.00 66.25 99 ILE A O 1
ATOM 795 N N . LEU A 1 100 ? 13.991 18.880 -10.523 1.00 68.88 100 LEU A N 1
ATOM 796 C CA . LEU A 1 100 ? 13.308 19.113 -11.795 1.00 68.88 100 LEU A CA 1
ATOM 797 C C . LEU A 1 100 ? 12.099 18.186 -11.947 1.00 68.88 100 LEU A C 1
ATOM 799 O O . LEU A 1 100 ? 11.023 18.638 -12.346 1.00 68.88 100 LEU A O 1
ATOM 803 N N . TYR A 1 101 ? 12.236 16.911 -11.565 1.00 72.62 101 TYR A N 1
ATOM 804 C CA . TYR A 1 101 ? 11.113 15.973 -11.560 1.00 72.62 101 TYR A CA 1
ATOM 805 C C . TYR A 1 101 ? 9.983 16.440 -10.630 1.00 72.62 101 TYR A C 1
ATOM 807 O O . TYR A 1 101 ? 8.816 16.482 -11.032 1.00 72.62 101 TYR A O 1
ATOM 815 N N . TRP A 1 102 ? 10.318 16.845 -9.400 1.00 71.12 102 TRP A N 1
ATOM 816 C CA . TRP A 1 102 ? 9.319 17.300 -8.426 1.00 71.12 102 TRP A CA 1
ATOM 817 C C . TRP A 1 102 ? 8.668 18.630 -8.811 1.00 71.12 102 TRP A C 1
ATOM 819 O O . TRP A 1 102 ? 7.467 18.795 -8.592 1.00 71.12 102 TRP A O 1
ATOM 829 N N . GLN A 1 103 ? 9.418 19.550 -9.425 1.00 79.25 103 GLN A N 1
ATOM 830 C CA . GLN A 1 103 ? 8.866 20.791 -9.974 1.00 79.25 103 GLN A CA 1
ATOM 831 C C . GLN A 1 103 ? 7.841 20.510 -11.074 1.00 79.25 103 GLN A C 1
ATOM 833 O O . GLN A 1 103 ? 6.723 21.017 -11.004 1.00 79.25 103 GLN A O 1
ATOM 838 N N . LYS A 1 104 ? 8.172 19.638 -12.035 1.00 80.31 104 LYS A N 1
ATOM 839 C CA . LYS A 1 104 ? 7.236 19.251 -13.098 1.00 80.31 104 LYS A CA 1
ATOM 840 C C . LYS A 1 104 ? 5.975 18.602 -12.528 1.00 80.31 104 LYS A C 1
ATOM 842 O O . LYS A 1 104 ? 4.867 18.949 -12.929 1.00 80.31 104 LYS A O 1
ATOM 847 N N . LYS A 1 105 ? 6.127 17.701 -11.549 1.00 76.31 105 LYS A N 1
ATOM 848 C CA . LYS A 1 105 ? 4.976 17.026 -10.939 1.00 76.31 105 LYS A CA 1
ATOM 849 C C . LYS A 1 105 ? 4.052 17.988 -10.194 1.00 76.31 105 LYS A C 1
ATOM 851 O O . LYS A 1 105 ? 2.837 17.813 -10.212 1.00 76.31 105 LYS A O 1
ATOM 856 N N . TRP A 1 106 ? 4.623 19.000 -9.548 1.00 79.69 106 TRP A N 1
ATOM 857 C CA . TRP A 1 106 ? 3.867 20.051 -8.877 1.00 79.69 106 TRP A CA 1
ATOM 858 C C . TRP A 1 106 ? 3.048 20.901 -9.855 1.00 79.69 106 TRP A C 1
ATOM 860 O O . TRP A 1 106 ? 1.898 21.217 -9.559 1.00 79.69 106 TRP A O 1
ATOM 870 N N . GLU A 1 107 ? 3.598 21.233 -11.026 1.00 87.62 107 GLU A N 1
ATOM 871 C CA . GLU A 1 107 ? 2.846 21.964 -12.055 1.00 87.62 107 GLU A CA 1
ATOM 872 C C . GLU A 1 107 ? 1.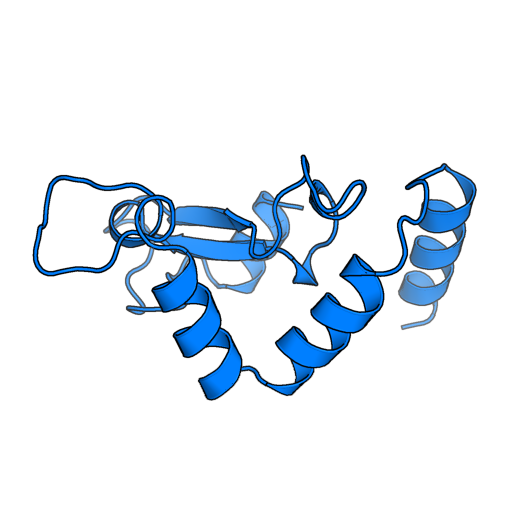692 21.144 -12.637 1.00 87.62 107 GLU A C 1
ATOM 874 O O . GLU A 1 107 ? 0.588 21.666 -12.780 1.00 87.62 107 GLU A O 1
ATOM 879 N N . GLU A 1 108 ? 1.906 19.851 -12.901 1.00 80.50 108 GLU 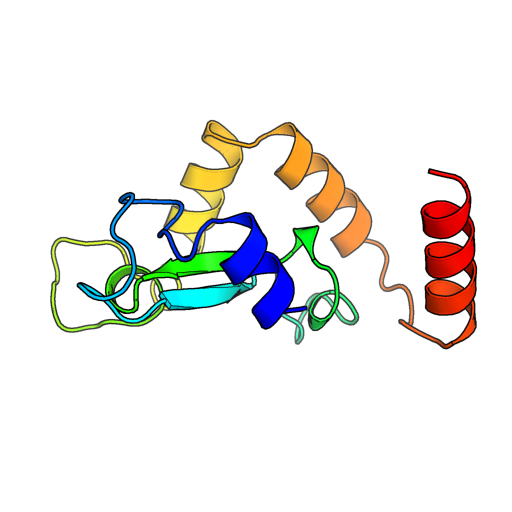A N 1
ATOM 880 C CA . GLU A 1 108 ? 0.839 18.945 -13.351 1.00 80.50 108 GLU A CA 1
ATOM 881 C C . GLU A 1 108 ? -0.335 18.899 -12.360 1.00 80.50 108 GLU A C 1
ATOM 883 O O . GLU A 1 108 ? -1.491 18.881 -12.771 1.00 80.50 108 GLU A O 1
ATOM 888 N N . LEU A 1 109 ? -0.046 18.909 -11.054 1.00 75.38 109 LEU A N 1
ATOM 889 C CA . LEU A 1 109 ? -1.060 18.847 -9.998 1.00 75.38 109 LEU A CA 1
ATOM 890 C C . LEU A 1 109 ? -1.767 20.183 -9.731 1.00 75.38 109 LEU A C 1
ATOM 892 O O . LEU A 1 109 ? -2.834 20.173 -9.129 1.00 75.38 109 LEU A O 1
ATOM 896 N N . LYS A 1 110 ? -1.198 21.321 -10.147 1.00 74.00 110 LYS A N 1
ATOM 897 C CA . LYS A 1 110 ? -1.838 22.646 -10.027 1.00 74.00 110 LYS A CA 1
ATOM 898 C C . LYS A 1 110 ? -2.925 22.899 -11.069 1.00 74.00 110 LYS A C 1
ATOM 900 O O . LYS A 1 110 ? -3.747 23.787 -10.870 1.00 74.00 110 LYS A O 1
ATOM 905 N N . ASN A 1 111 ? -2.879 22.169 -12.179 1.00 57.94 111 ASN A N 1
ATOM 906 C CA . ASN A 1 111 ? -3.801 22.315 -13.305 1.00 57.94 111 ASN A CA 1
ATOM 907 C C . ASN A 1 111 ? -4.957 21.293 -13.265 1.00 57.94 111 ASN A C 1
ATOM 909 O O . ASN A 1 111 ? -5.658 21.128 -14.264 1.00 57.94 111 ASN A O 1
ATOM 913 N N . LEU A 1 112 ? -5.130 20.610 -12.129 1.00 48.06 112 LEU A N 1
ATOM 914 C CA . LEU A 1 112 ? -6.255 19.738 -11.781 1.00 48.06 112 LEU A CA 1
ATOM 915 C C . LEU A 1 112 ? -7.115 20.421 -10.715 1.00 48.06 112 LEU A C 1
ATOM 917 O O . LEU A 1 112 ? -8.351 20.257 -10.787 1.00 48.06 112 LEU A O 1
#

Mean predicted aligned error: 7.52 Å

Solvent-accessible surface area (backbone atoms only — not comparable to full-atom values): 6422 Å² total; per-residue (Å²): 86,65,63,58,47,27,58,77,48,70,37,23,11,75,85,80,60,56,30,65,87,86,42,60,69,44,62,44,66,75,58,55,46,92,84,25,47,57,38,76,64,40,59,86,36,41,46,25,26,28,47,55,42,44,66,41,82,84,54,88,88,56,67,22,38,72,81,44,50,62,62,51,50,53,52,39,47,71,77,37,44,67,60,48,51,53,48,56,57,52,55,69,50,72,48,74,75,42,73,65,57,54,51,53,53,52,55,61,61,72,78,109

Radius of gyration: 14.89 Å; Cα contacts (8 Å, |Δi|>4): 147; chains: 1; bounding box: 28×39×32 Å

Sequence (112 aa):
AKKIVKEAAGYACIYCGKKKPDVAIHAHHIYNEGVHRGMSGDLDNLVSVCFTHHCSNWNAKEPSFHKNPQEMADFLLEKYPERMKILKERSRHVVQADILYWQKKWEELKNL

pLDDT: mean 87.18, std 11.54, range [48.06, 98.06]

Secondary structure (DSSP, 8-state):
-HHHHHHHTTTB-TTT--BTTTS-EEEEESS-TTTSTTGGG-STTEEEEEHHHHH--S-TTS--TTT-HHHHHHHHHHH-HHHHHHHHHHTTS-----HHHHHHHHHHHHT-

Foldseek 3Di:
DWVVQCVVLVQAAPPPRDGPPVFAKTWAFLDDCVQQPPSVPPSLRIHIHTPCQDADPPDPVHHHCVVPVVVVVVVCCVPPVVSNVVVVVNSVPSPPNDPVVVVVVVVVVVVD